Protein AF-A0A2U2S2J5-F1 (afdb_monomer)

Nearest PDB structures (foldseek):
  7oyc-assembly1_X2  TM=4.822E-01  e=5.937E-01  Xenopus laevis
  9pai-assembly1_A  TM=4.864E-01  e=9.593E-01  Homo sapiens
  1r8y-assembly1_C  TM=3.478E-01  e=5.266E-01  Mus musculus
  8pba-assembly1_B  TM=3.845E-01  e=1.747E+00  Caenorhabditis elegans
  4bum-assembly1_X-2  TM=3.632E-01  e=7.826E+00  Danio rerio

Sequence (94 aa):
MFNSILVTDFRWNRLQEPARPSNKSADLMRLLSALDTGWKILSPVRALDCNDTHGGQVLEIDLYQPATGELRQLLMSRQASIEEFLSEEGLCVM

Secondary structure (DSSP, 8-state):
-------------TT-------HHHHHHHHHHHHHHTT-EEPSSBEEEEP-STT--EEEEEEEEETTTTEEEEEEEE--HHHHHHHHHTTPPB-

Mean predicted aligned error: 12.58 Å

Radius of gyration: 19.24 Å; Cα contacts (8 Å, |Δi|>4): 109; chains: 1; bounding box: 33×62×32 Å

Solvent-accessible surface area (backbone atoms only — not comparable to full-atom values): 5856 Å² total; per-residue (Å²): 138,86,85,79,83,82,81,73,85,79,75,84,58,87,83,68,61,71,74,75,71,65,60,68,68,54,44,52,51,52,52,53,54,42,43,75,73,56,36,38,80,46,75,68,27,38,62,42,84,36,96,50,104,78,69,45,46,29,34,41,40,42,31,38,28,79,91,79,70,46,75,48,79,43,81,34,75,64,43,71,74,50,51,51,51,35,51,75,73,70,45,51,76,83

Structure (mmCIF, N/CA/C/O backbone):
data_AF-A0A2U2S2J5-F1
#
_entry.id   AF-A0A2U2S2J5-F1
#
loop_
_atom_site.group_PDB
_atom_site.id
_atom_site.type_symbol
_atom_site.label_atom_id
_atom_site.label_alt_id
_atom_site.label_comp_id
_atom_site.label_asym_id
_atom_site.label_entity_id
_atom_site.label_seq_id
_atom_site.pdbx_PDB_ins_code
_atom_site.Cartn_x
_atom_site.Cartn_y
_atom_site.Cartn_z
_atom_site.occupancy
_atom_site.B_iso_or_equiv
_atom_site.auth_seq_id
_atom_site.auth_comp_id
_atom_site.auth_asym_id
_atom_site.auth_atom_id
_atom_site.pdbx_PDB_model_num
ATOM 1 N N . MET A 1 1 ? 14.702 -48.758 11.340 1.00 38.19 1 MET A N 1
ATOM 2 C CA . MET A 1 1 ? 15.275 -47.427 11.629 1.00 38.19 1 MET A CA 1
ATOM 3 C C . MET A 1 1 ? 15.960 -46.958 10.357 1.00 38.19 1 MET A C 1
ATOM 5 O O . MET A 1 1 ? 16.978 -47.528 9.994 1.00 38.19 1 MET A O 1
ATOM 9 N N . PHE A 1 2 ? 15.335 -46.042 9.617 1.00 38.50 2 PHE A N 1
ATOM 10 C CA . PHE A 1 2 ? 15.851 -45.527 8.346 1.00 38.50 2 PHE A CA 1
ATOM 11 C C . PHE A 1 2 ? 16.520 -44.176 8.603 1.00 38.50 2 PHE A C 1
ATOM 13 O O . PHE A 1 2 ? 15.835 -43.208 8.912 1.00 38.50 2 PHE A O 1
ATOM 20 N N . ASN A 1 3 ? 17.848 -44.125 8.493 1.00 44.19 3 ASN A N 1
ATOM 21 C CA . ASN A 1 3 ? 18.597 -42.877 8.383 1.00 44.19 3 ASN A CA 1
ATOM 22 C C . ASN A 1 3 ? 18.911 -42.663 6.903 1.00 44.19 3 ASN A C 1
ATOM 24 O O . ASN A 1 3 ? 19.837 -43.267 6.366 1.00 44.19 3 ASN A O 1
ATOM 28 N N . SER A 1 4 ? 18.123 -41.819 6.246 1.00 44.81 4 SER A N 1
ATOM 29 C CA . SER A 1 4 ? 18.386 -41.362 4.884 1.00 44.81 4 SER A CA 1
ATOM 30 C C . SER A 1 4 ? 18.714 -39.876 4.946 1.00 44.81 4 SER A C 1
ATOM 32 O O . SER A 1 4 ? 17.828 -39.029 4.895 1.00 44.81 4 SER A O 1
ATOM 34 N N . ILE A 1 5 ? 20.001 -39.562 5.104 1.00 52.34 5 ILE A N 1
ATOM 35 C CA . ILE A 1 5 ? 20.519 -38.210 4.895 1.00 52.34 5 ILE A CA 1
ATOM 36 C C . ILE A 1 5 ? 20.584 -38.022 3.378 1.00 52.34 5 ILE A C 1
ATOM 38 O O . ILE A 1 5 ? 21.467 -38.561 2.713 1.00 52.34 5 ILE A O 1
ATOM 42 N N . LEU A 1 6 ? 19.603 -37.311 2.824 1.00 48.91 6 LEU A N 1
ATOM 43 C CA . LEU A 1 6 ? 19.623 -36.854 1.437 1.00 48.91 6 LEU A CA 1
ATOM 44 C C . LEU A 1 6 ? 20.704 -35.776 1.299 1.00 48.91 6 LEU A C 1
ATOM 46 O O . LEU A 1 6 ? 20.455 -34.593 1.512 1.00 48.91 6 LEU A O 1
ATOM 50 N N . VAL A 1 7 ? 21.920 -36.196 0.953 1.00 49.97 7 VAL A N 1
ATOM 51 C CA . VAL A 1 7 ? 22.945 -35.303 0.408 1.00 49.97 7 VAL A CA 1
ATOM 52 C C . VAL A 1 7 ? 22.584 -35.066 -1.053 1.00 49.97 7 VAL A C 1
ATOM 54 O O . VAL A 1 7 ? 22.880 -35.880 -1.923 1.00 49.97 7 VAL A O 1
ATOM 57 N N . THR A 1 8 ? 21.878 -33.975 -1.328 1.00 45.50 8 THR A N 1
ATOM 58 C CA . THR A 1 8 ? 21.679 -33.498 -2.697 1.00 45.50 8 THR A CA 1
ATOM 59 C C . THR A 1 8 ? 22.778 -32.498 -3.030 1.00 45.50 8 THR A C 1
ATOM 61 O O . THR A 1 8 ? 22.712 -31.343 -2.610 1.00 45.50 8 THR A O 1
ATOM 64 N N . ASP A 1 9 ? 23.778 -32.946 -3.793 1.00 44.03 9 ASP A N 1
ATOM 65 C CA . ASP A 1 9 ? 24.728 -32.095 -4.515 1.00 44.03 9 ASP A CA 1
ATOM 66 C C . ASP A 1 9 ? 23.967 -31.214 -5.523 1.00 44.03 9 ASP A C 1
ATOM 68 O O . ASP A 1 9 ? 23.781 -31.562 -6.693 1.00 44.03 9 ASP A O 1
ATOM 72 N N . PHE A 1 10 ? 23.487 -30.058 -5.065 1.00 47.84 10 PHE A N 1
ATOM 73 C CA . PHE A 1 10 ? 22.872 -29.048 -5.921 1.00 47.84 10 PHE A CA 1
ATOM 74 C C . PHE A 1 10 ? 23.964 -28.328 -6.722 1.00 47.84 10 PHE A C 1
ATOM 76 O O . PHE A 1 10 ? 24.503 -27.295 -6.326 1.00 47.84 10 PHE A O 1
ATOM 83 N N . ARG A 1 11 ? 24.306 -28.882 -7.887 1.00 50.44 11 ARG A N 1
ATOM 84 C CA . ARG A 1 11 ? 25.096 -28.176 -8.899 1.00 50.44 11 ARG A CA 1
ATOM 85 C C . ARG A 1 11 ? 24.241 -27.075 -9.521 1.00 50.44 11 ARG A C 1
ATOM 87 O O . ARG A 1 11 ? 23.346 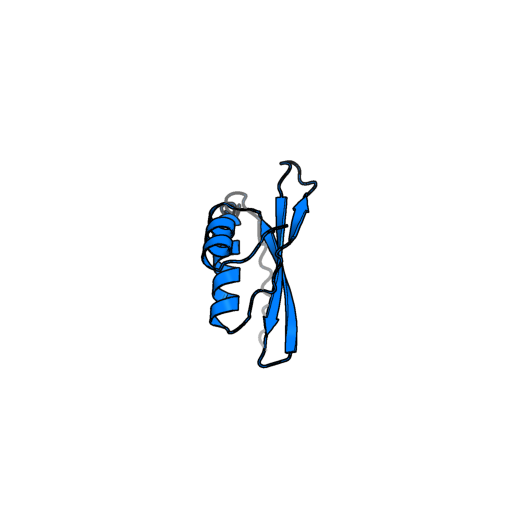-27.350 -10.317 1.00 50.44 11 ARG A O 1
ATOM 94 N N . TRP A 1 12 ? 24.538 -25.831 -9.153 1.00 42.22 12 TRP A N 1
ATOM 95 C CA . TRP A 1 12 ? 23.928 -24.616 -9.695 1.00 42.22 12 TRP A CA 1
ATOM 96 C C . TRP A 1 12 ? 24.262 -24.466 -11.189 1.00 42.22 12 TRP A C 1
ATOM 98 O O . TRP A 1 12 ? 25.237 -23.821 -11.578 1.00 42.22 12 TRP A O 1
ATOM 108 N N . ASN A 1 13 ? 23.481 -25.118 -12.052 1.00 46.94 13 ASN A N 1
ATOM 109 C CA . ASN A 1 13 ? 23.553 -24.900 -13.491 1.00 46.94 13 ASN A CA 1
ATOM 110 C C . ASN A 1 13 ? 23.005 -23.499 -13.784 1.00 46.94 13 ASN A C 1
ATOM 112 O O . ASN A 1 13 ? 21.841 -23.213 -13.510 1.00 46.94 13 ASN A O 1
ATOM 116 N N . ARG A 1 14 ? 23.838 -22.645 -14.391 1.00 50.53 14 ARG A N 1
ATOM 117 C CA . ARG A 1 14 ? 23.561 -21.252 -14.812 1.00 50.53 14 ARG A CA 1
ATOM 118 C C . ARG A 1 14 ? 22.399 -21.080 -15.819 1.00 50.53 14 ARG A C 1
ATOM 120 O O . ARG A 1 14 ? 22.275 -20.037 -16.440 1.00 50.53 14 ARG A O 1
ATOM 127 N N . LEU A 1 15 ? 21.556 -22.097 -15.989 1.00 49.84 15 LEU A N 1
ATOM 128 C CA . LEU A 1 15 ? 20.280 -22.054 -16.711 1.00 49.84 15 LEU A CA 1
ATOM 129 C C . LEU A 1 15 ? 19.083 -21.810 -15.771 1.00 49.84 15 LEU A C 1
ATOM 131 O O . LEU A 1 15 ? 17.967 -21.637 -16.245 1.00 49.84 15 LEU A O 1
ATOM 135 N N . GLN A 1 16 ? 19.314 -21.770 -14.454 1.00 50.19 16 GLN A N 1
ATOM 136 C CA . GLN A 1 16 ? 18.381 -21.261 -13.445 1.00 50.19 16 GLN A CA 1
ATOM 137 C C . GLN A 1 16 ? 18.818 -19.877 -12.950 1.00 50.19 16 GLN A C 1
ATOM 139 O O . GLN A 1 16 ? 18.852 -19.618 -11.749 1.00 50.19 16 GLN A O 1
ATOM 144 N N . GLU A 1 17 ? 19.181 -18.963 -13.850 1.00 41.75 17 GLU A N 1
ATOM 145 C CA . GLU A 1 17 ? 18.997 -17.563 -13.474 1.00 41.75 17 GLU A CA 1
ATOM 146 C C . GLU A 1 17 ? 17.483 -17.388 -13.305 1.00 41.75 17 GLU A C 1
ATOM 148 O O . GLU A 1 17 ? 16.759 -17.619 -14.280 1.00 41.75 17 GLU A O 1
ATOM 153 N N . PRO A 1 18 ? 16.960 -17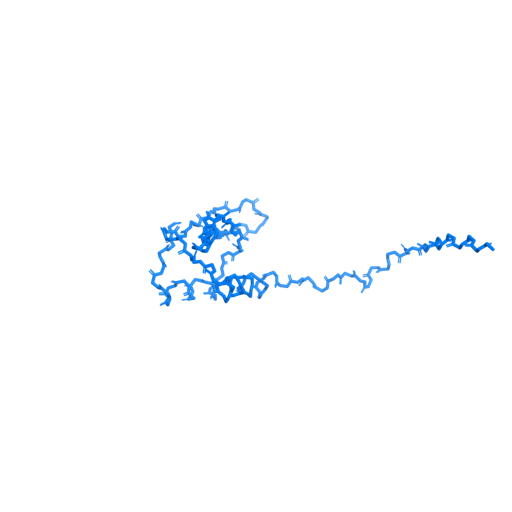.085 -12.096 1.00 48.59 18 PRO A N 1
ATOM 154 C CA . PRO A 1 18 ? 15.553 -16.744 -11.972 1.00 48.59 18 PRO A CA 1
ATOM 155 C C . PRO A 1 18 ? 15.331 -15.620 -12.972 1.00 48.59 18 PRO A C 1
ATOM 157 O O . PRO A 1 18 ? 16.032 -14.608 -12.892 1.00 48.59 18 PRO A O 1
ATOM 160 N N . ALA A 1 19 ? 14.458 -15.851 -13.962 1.00 50.22 19 ALA A N 1
ATOM 161 C CA . ALA A 1 19 ? 14.090 -14.857 -14.961 1.00 50.22 19 ALA A CA 1
ATOM 162 C C . ALA A 1 19 ? 13.887 -13.562 -14.194 1.00 50.22 19 ALA A C 1
ATOM 164 O O . ALA A 1 19 ? 12.987 -13.545 -13.354 1.00 50.22 19 ALA A O 1
ATOM 165 N N . ARG A 1 20 ? 14.818 -12.597 -14.353 1.00 50.78 20 ARG A N 1
ATOM 166 C CA . ARG A 1 20 ? 14.969 -11.456 -13.436 1.00 50.78 20 ARG A CA 1
ATOM 167 C C . ARG A 1 20 ? 13.565 -10.962 -13.143 1.00 50.78 20 ARG A C 1
ATOM 169 O O . ARG A 1 20 ? 12.945 -10.465 -14.090 1.00 50.78 20 ARG A O 1
ATOM 176 N N . PRO A 1 21 ? 13.016 -11.191 -11.933 1.00 46.12 21 PRO A N 1
ATOM 177 C CA . PRO A 1 21 ? 11.635 -10.846 -11.702 1.00 46.12 21 PRO A CA 1
ATOM 178 C C . PRO A 1 21 ? 11.600 -9.360 -11.981 1.00 46.12 21 PRO A C 1
ATOM 180 O O . PRO A 1 21 ? 12.423 -8.604 -11.454 1.00 46.12 21 PRO A O 1
ATOM 183 N N . SER A 1 22 ? 10.743 -8.932 -12.904 1.00 48.72 22 SER A N 1
ATOM 184 C CA . SER A 1 22 ? 10.480 -7.515 -12.998 1.00 48.72 22 SER A CA 1
ATOM 185 C C . SER A 1 22 ? 9.842 -7.189 -11.651 1.00 48.72 22 SER A C 1
ATOM 187 O O . SER A 1 22 ? 8.646 -7.405 -11.470 1.00 48.72 22 SER A O 1
ATOM 189 N N . ASN A 1 23 ? 10.647 -6.745 -10.676 1.00 54.06 23 ASN A N 1
ATOM 190 C CA . ASN A 1 23 ? 10.184 -6.357 -9.337 1.00 54.06 23 ASN A CA 1
ATOM 191 C C . ASN A 1 23 ? 9.032 -5.347 -9.440 1.00 54.06 23 ASN A C 1
ATOM 193 O O . ASN A 1 23 ? 8.207 -5.235 -8.545 1.00 54.06 23 ASN A O 1
ATOM 197 N N . LYS A 1 24 ? 8.935 -4.724 -10.617 1.00 57.34 24 LYS A N 1
ATOM 198 C CA . LYS A 1 24 ? 7.868 -3.884 -11.113 1.00 57.34 24 LYS A CA 1
ATOM 199 C C . LYS A 1 24 ? 6.450 -4.371 -10.792 1.00 57.34 24 LYS A C 1
ATOM 201 O O . LYS A 1 24 ? 5.7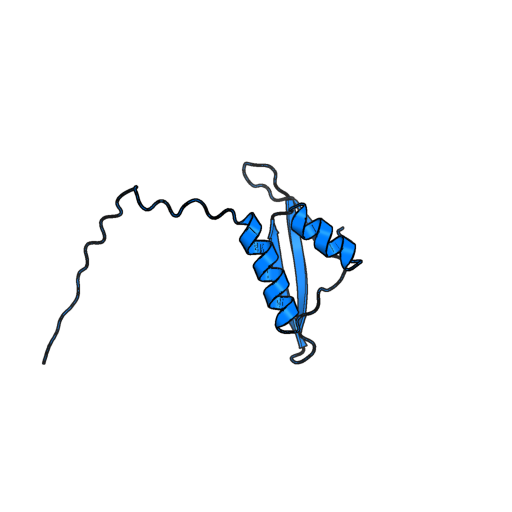76 -3.800 -9.942 1.00 57.34 24 LYS A O 1
ATOM 206 N N . SER A 1 25 ? 6.014 -5.473 -11.401 1.00 62.00 25 SER A N 1
ATOM 207 C CA . SER A 1 25 ? 4.657 -5.999 -11.186 1.00 62.00 25 SER A CA 1
ATOM 208 C C . SER A 1 25 ? 4.443 -6.551 -9.774 1.00 62.00 25 SER A C 1
ATOM 210 O O . SER A 1 25 ? 3.322 -6.554 -9.272 1.00 62.00 25 SER A O 1
ATOM 212 N N . ALA A 1 26 ? 5.510 -7.018 -9.121 1.00 76.94 26 ALA A N 1
ATOM 213 C CA . ALA A 1 26 ? 5.431 -7.568 -7.773 1.00 76.94 26 ALA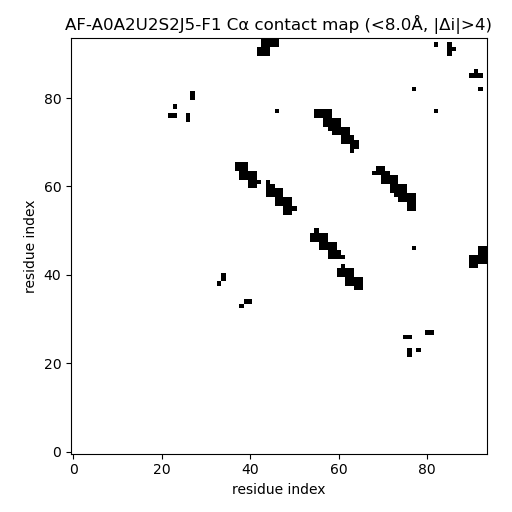 A CA 1
ATOM 214 C C . ALA A 1 26 ? 5.140 -6.488 -6.720 1.00 76.94 26 ALA A C 1
ATOM 216 O O . ALA A 1 26 ? 4.429 -6.767 -5.758 1.00 76.94 26 ALA A O 1
ATOM 217 N N . ASP A 1 27 ? 5.652 -5.271 -6.900 1.00 81.69 27 ASP A N 1
ATOM 218 C CA . ASP A 1 27 ? 5.484 -4.189 -5.929 1.00 81.69 27 ASP A CA 1
ATOM 219 C C . ASP A 1 27 ? 4.032 -3.681 -5.877 1.00 81.69 27 ASP A C 1
ATOM 221 O O . ASP A 1 27 ? 3.459 -3.605 -4.790 1.00 81.69 27 ASP A O 1
ATOM 225 N N . LEU A 1 28 ? 3.392 -3.446 -7.032 1.00 82.81 28 LEU A N 1
ATOM 226 C CA . LEU A 1 28 ? 1.971 -3.067 -7.078 1.00 82.81 28 LEU A CA 1
ATOM 227 C C . LEU A 1 28 ? 1.074 -4.161 -6.480 1.00 82.81 28 LEU A C 1
ATOM 229 O O . LEU A 1 28 ? 0.202 -3.874 -5.665 1.00 82.81 28 LEU A O 1
ATOM 233 N N . MET A 1 29 ? 1.319 -5.428 -6.827 1.00 87.00 29 MET A N 1
ATOM 234 C CA . MET A 1 29 ? 0.543 -6.549 -6.285 1.00 87.00 29 MET A CA 1
ATOM 235 C C . MET A 1 29 ? 0.681 -6.677 -4.764 1.00 87.00 29 MET A C 1
ATOM 237 O O . MET A 1 29 ? -0.296 -6.995 -4.086 1.00 87.00 29 MET A O 1
ATOM 241 N N . ARG A 1 30 ? 1.869 -6.406 -4.205 1.00 86.31 30 ARG A N 1
ATOM 242 C CA . ARG A 1 30 ? 2.065 -6.372 -2.747 1.00 86.31 30 ARG A CA 1
ATOM 243 C C . ARG A 1 30 ? 1.267 -5.247 -2.094 1.00 86.31 30 ARG A C 1
ATOM 245 O O . ARG A 1 30 ? 0.689 -5.487 -1.037 1.00 86.31 30 ARG A O 1
ATOM 252 N N . LEU A 1 31 ? 1.218 -4.061 -2.711 1.00 87.38 31 LEU A N 1
ATOM 253 C CA . LEU A 1 31 ? 0.402 -2.952 -2.214 1.00 87.38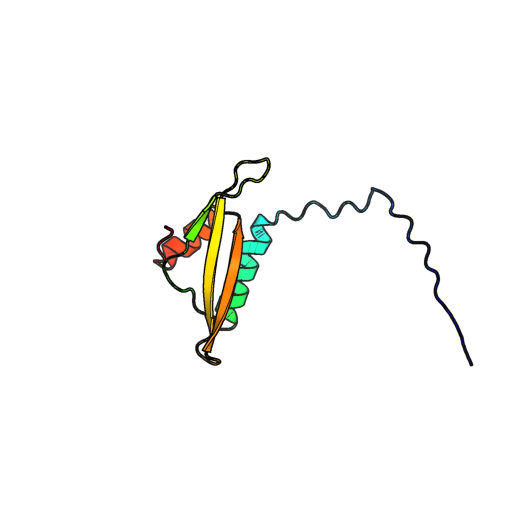 31 LEU A CA 1
ATOM 254 C C . LEU A 1 31 ? -1.075 -3.346 -2.194 1.00 87.38 31 LEU A C 1
ATOM 256 O O . LEU A 1 31 ? -1.689 -3.337 -1.133 1.00 87.38 31 LEU A O 1
ATOM 260 N N . LEU A 1 32 ? -1.611 -3.784 -3.335 1.00 89.25 32 LEU A N 1
ATOM 261 C CA . LEU A 1 32 ? -3.015 -4.180 -3.470 1.00 89.25 32 LEU A CA 1
ATOM 262 C C . LEU A 1 32 ? -3.403 -5.291 -2.485 1.00 89.25 32 LEU A C 1
ATOM 264 O O . LEU A 1 32 ? -4.450 -5.211 -1.853 1.00 89.25 32 LEU A O 1
ATOM 268 N N . SER A 1 33 ? -2.537 -6.289 -2.286 1.00 89.25 33 SER A N 1
ATOM 269 C CA . SER A 1 33 ? -2.772 -7.356 -1.307 1.00 89.25 33 SER A CA 1
ATOM 270 C C . SER A 1 33 ? -2.823 -6.842 0.138 1.00 89.25 33 SER A C 1
ATOM 272 O O . SER A 1 33 ? -3.606 -7.350 0.944 1.00 89.25 33 SER A O 1
ATOM 274 N N . ALA A 1 34 ? -2.017 -5.837 0.492 1.00 88.56 34 ALA A N 1
ATOM 275 C CA . ALA A 1 34 ? -2.106 -5.214 1.809 1.00 88.56 34 ALA A CA 1
ATOM 276 C C . ALA A 1 34 ? -3.434 -4.455 1.975 1.00 88.56 34 ALA A C 1
ATOM 278 O O . ALA A 1 34 ? -4.083 -4.566 3.012 1.00 88.56 34 ALA A O 1
ATOM 279 N N . LEU A 1 35 ? -3.891 -3.744 0.943 1.00 89.62 35 LEU A N 1
ATOM 280 C CA . LEU A 1 35 ? -5.166 -3.020 1.001 1.00 89.62 35 LEU A CA 1
ATOM 281 C C . LEU A 1 35 ? -6.366 -3.965 1.103 1.00 89.62 35 LEU A C 1
ATOM 283 O O . LEU A 1 35 ? -7.254 -3.735 1.920 1.00 89.62 35 LEU A O 1
ATOM 287 N N . ASP A 1 36 ? -6.352 -5.066 0.350 1.00 91.19 36 ASP A N 1
ATOM 288 C CA . ASP A 1 36 ? -7.399 -6.095 0.390 1.00 91.19 36 ASP A CA 1
ATOM 289 C C . ASP A 1 36 ? -7.514 -6.757 1.776 1.00 91.19 36 ASP A C 1
ATOM 291 O O . ASP A 1 36 ? -8.601 -7.073 2.254 1.00 91.19 36 ASP A O 1
ATOM 295 N N . THR A 1 37 ? -6.393 -6.878 2.495 1.00 88.94 37 THR A N 1
ATOM 296 C CA . THR A 1 37 ? -6.367 -7.385 3.880 1.00 88.94 37 THR A CA 1
ATOM 297 C C . THR A 1 37 ? -6.756 -6.338 4.933 1.00 88.94 37 THR A C 1
ATOM 299 O O . THR A 1 37 ? -6.755 -6.633 6.129 1.00 88.94 37 THR A O 1
ATOM 302 N N . GLY A 1 38 ? -7.137 -5.129 4.510 1.00 88.19 38 GLY A N 1
ATOM 303 C CA . GLY A 1 38 ? -7.658 -4.072 5.376 1.00 88.19 38 GLY A CA 1
ATOM 304 C C . GLY A 1 38 ? -6.610 -3.086 5.896 1.00 88.19 38 GLY A C 1
ATOM 305 O O . GLY A 1 38 ? -6.920 -2.296 6.794 1.00 88.19 38 GLY A O 1
ATOM 306 N N . TRP A 1 39 ? -5.388 -3.104 5.356 1.00 93.81 39 TRP A N 1
ATOM 307 C CA . TRP A 1 39 ? -4.416 -2.041 5.612 1.00 93.81 39 TRP A CA 1
ATOM 308 C C . TRP A 1 39 ? -4.834 -0.758 4.896 1.00 93.81 39 TRP A C 1
ATOM 310 O O . TRP A 1 39 ? -5.432 -0.782 3.823 1.00 93.81 39 TRP A O 1
ATOM 320 N N . LYS A 1 40 ? -4.492 0.383 5.487 1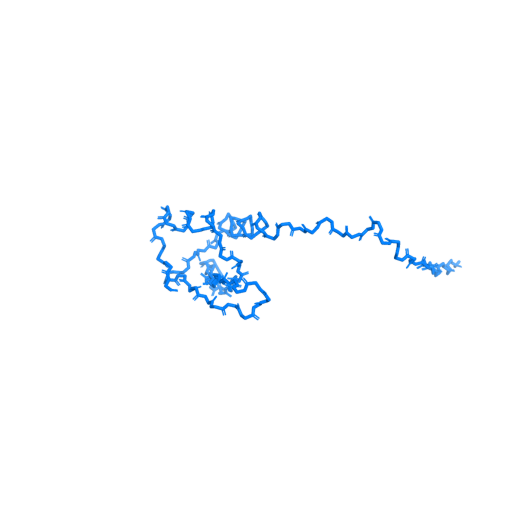.00 92.19 40 LYS A N 1
ATOM 321 C CA . LYS A 1 40 ? -4.714 1.709 4.912 1.00 92.19 40 LYS A CA 1
ATOM 322 C C . LYS A 1 40 ? -3.385 2.385 4.645 1.00 92.19 40 LYS A C 1
ATOM 324 O O . LYS A 1 40 ? -2.490 2.307 5.482 1.00 92.19 40 LYS A O 1
ATOM 329 N N . ILE A 1 41 ? -3.284 3.075 3.516 1.00 91.88 41 ILE A N 1
ATOM 330 C CA . ILE A 1 41 ? -2.118 3.900 3.206 1.00 91.88 41 ILE A CA 1
ATOM 331 C C . ILE A 1 41 ? -2.189 5.176 4.036 1.00 91.88 41 ILE A C 1
ATOM 333 O O . ILE A 1 41 ? -3.218 5.853 4.070 1.00 91.88 41 ILE A O 1
ATOM 337 N N . LEU A 1 42 ? -1.093 5.498 4.710 1.00 89.62 42 LEU A N 1
ATOM 338 C CA . LEU A 1 42 ? -0.901 6.785 5.349 1.00 89.62 42 LEU A CA 1
ATOM 339 C C . LEU A 1 42 ? -0.326 7.763 4.326 1.00 89.62 42 LEU A C 1
ATOM 341 O O . LEU A 1 42 ? 0.637 7.469 3.625 1.00 89.62 42 LEU A O 1
ATOM 345 N N . SER A 1 43 ? -0.952 8.932 4.250 1.00 83.00 43 SER A N 1
ATOM 346 C CA . SER A 1 43 ? -0.494 10.051 3.431 1.00 83.00 43 SER A CA 1
ATOM 347 C C . SER A 1 43 ? 0.329 11.015 4.297 1.00 83.00 43 SER A C 1
ATOM 349 O O . SER A 1 43 ? -0.062 11.249 5.448 1.00 83.00 43 SER A O 1
ATOM 351 N N . PRO A 1 44 ? 1.418 11.613 3.781 1.00 85.06 44 PRO A N 1
ATOM 352 C CA . PRO A 1 44 ? 1.945 11.488 2.415 1.00 85.06 44 PRO A CA 1
ATOM 353 C C . PRO A 1 44 ? 2.844 10.256 2.205 1.00 85.06 44 PRO A C 1
ATOM 355 O O . PRO A 1 44 ? 3.484 9.776 3.140 1.00 85.06 44 PRO A O 1
ATOM 358 N N . VAL A 1 45 ? 2.938 9.789 0.955 1.00 88.25 45 VAL A N 1
ATOM 359 C CA . VAL A 1 45 ? 3.938 8.797 0.517 1.00 88.25 45 VAL A CA 1
ATOM 360 C C . VAL A 1 45 ? 5.255 9.515 0.238 1.00 88.25 45 VAL A C 1
ATOM 362 O O . VAL A 1 45 ? 5.254 10.561 -0.406 1.00 88.25 45 VAL A O 1
ATOM 365 N N . ARG A 1 46 ? 6.381 8.962 0.693 1.00 88.38 46 ARG A N 1
ATOM 366 C CA . ARG A 1 46 ? 7.700 9.596 0.541 1.00 88.38 46 ARG A CA 1
ATOM 367 C C . ARG A 1 46 ? 8.454 9.015 -0.650 1.00 88.38 46 ARG A C 1
ATOM 369 O O . ARG A 1 46 ? 8.599 7.801 -0.750 1.00 88.38 46 ARG A O 1
ATOM 376 N N . ALA A 1 47 ? 8.961 9.858 -1.542 1.00 87.56 47 ALA A N 1
ATOM 377 C CA . ALA A 1 47 ? 9.901 9.463 -2.580 1.00 87.56 47 ALA A CA 1
ATOM 378 C C . ALA A 1 47 ? 11.335 9.644 -2.065 1.00 87.56 47 ALA A C 1
ATOM 380 O O . ALA A 1 47 ? 11.790 10.752 -1.796 1.00 87.56 47 ALA A O 1
ATOM 381 N N . LEU A 1 48 ? 12.058 8.538 -1.919 1.00 84.81 48 LEU A N 1
ATOM 382 C CA . LEU A 1 48 ? 13.453 8.526 -1.501 1.00 84.81 48 LEU A CA 1
ATOM 383 C C . LEU A 1 48 ? 14.356 8.269 -2.707 1.00 84.81 48 LEU A C 1
ATOM 385 O O . LEU A 1 48 ? 14.117 7.355 -3.502 1.00 84.81 48 LEU A O 1
ATOM 389 N N . ASP A 1 49 ? 15.431 9.043 -2.812 1.00 81.06 49 ASP A N 1
ATOM 390 C CA . ASP A 1 49 ? 16.477 8.783 -3.794 1.00 81.06 49 ASP A CA 1
ATOM 391 C C . ASP A 1 49 ? 17.259 7.528 -3.386 1.00 81.06 49 ASP A C 1
ATOM 393 O O . ASP A 1 49 ? 17.780 7.420 -2.272 1.00 81.06 49 ASP A O 1
ATOM 397 N N . CYS A 1 50 ? 17.342 6.555 -4.291 1.00 71.88 50 CYS A N 1
ATOM 398 C CA . CYS A 1 50 ? 18.147 5.363 -4.096 1.00 71.88 50 CYS A CA 1
ATOM 399 C C . CYS A 1 50 ? 19.458 5.522 -4.867 1.00 71.88 50 CYS A C 1
ATOM 401 O O . CYS A 1 50 ? 19.470 5.646 -6.090 1.00 71.88 50 CYS A O 1
ATOM 403 N N . ASN A 1 51 ? 20.585 5.456 -4.155 1.00 61.41 51 ASN A N 1
ATOM 404 C CA . ASN A 1 51 ? 21.919 5.399 -4.760 1.00 61.41 51 ASN A CA 1
ATOM 405 C C . ASN A 1 51 ? 22.212 4.001 -5.338 1.00 61.41 51 ASN A C 1
ATOM 407 O O . ASN A 1 51 ? 23.258 3.410 -5.061 1.00 61.41 51 ASN A O 1
ATOM 411 N N . ASP A 1 52 ? 21.280 3.435 -6.103 1.00 59.34 52 ASP A N 1
ATOM 412 C CA . ASP A 1 52 ? 21.564 2.255 -6.905 1.00 59.34 52 ASP A CA 1
ATOM 413 C C . ASP A 1 52 ? 22.302 2.649 -8.194 1.00 59.34 52 ASP A C 1
ATOM 415 O O . ASP A 1 52 ? 22.375 3.815 -8.587 1.00 59.34 52 ASP A O 1
ATOM 419 N N . THR A 1 53 ? 22.886 1.662 -8.871 1.00 51.69 53 THR A N 1
ATOM 420 C CA . THR A 1 53 ? 23.696 1.862 -10.086 1.00 51.69 53 THR A CA 1
ATOM 421 C C . THR A 1 53 ? 22.905 2.445 -11.269 1.00 51.69 53 THR A C 1
ATOM 423 O O . THR A 1 53 ? 23.495 2.705 -12.315 1.00 51.69 53 THR A O 1
ATOM 426 N N . HIS A 1 54 ? 21.592 2.646 -11.117 1.00 55.75 54 HIS A N 1
ATOM 427 C CA . HIS A 1 54 ? 20.669 3.131 -12.137 1.00 55.75 54 HIS A CA 1
ATOM 428 C C . HIS A 1 54 ? 20.005 4.466 -11.756 1.00 55.75 54 HIS A C 1
ATOM 430 O O . HIS A 1 54 ? 19.196 4.962 -12.539 1.00 55.75 54 HIS A O 1
ATOM 436 N N . GLY A 1 55 ? 20.347 5.062 -10.605 1.00 57.47 55 GLY A N 1
ATOM 437 C CA . GLY A 1 55 ? 19.780 6.338 -10.158 1.00 57.47 55 GLY A CA 1
ATOM 438 C C . GLY A 1 55 ? 18.268 6.273 -9.934 1.00 57.47 55 GLY A C 1
ATOM 439 O O . GLY A 1 55 ? 17.552 7.206 -10.298 1.00 57.47 55 GLY A O 1
ATOM 440 N N . GLY A 1 56 ? 17.767 5.148 -9.417 1.00 71.00 56 GLY A N 1
ATOM 441 C CA . GLY A 1 56 ? 16.339 4.950 -9.181 1.00 71.00 56 GLY A CA 1
ATOM 442 C C . GLY A 1 56 ? 15.802 5.715 -7.967 1.00 71.00 56 GLY 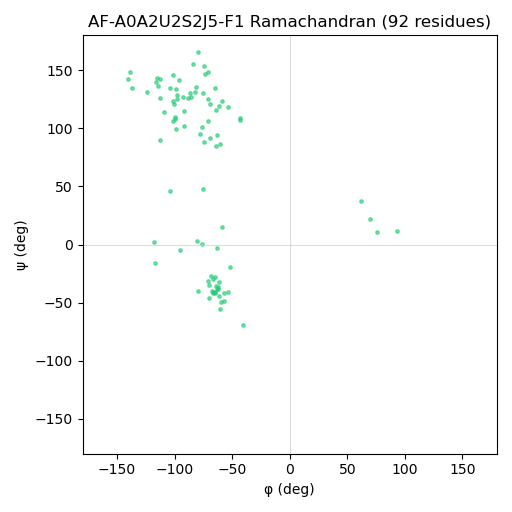A C 1
ATOM 443 O O . GLY A 1 56 ? 16.509 5.963 -6.996 1.00 71.00 56 GLY A O 1
ATOM 444 N N . GLN A 1 57 ? 14.508 6.031 -7.990 1.00 77.44 57 GLN A N 1
ATOM 445 C CA . GLN A 1 57 ? 13.768 6.469 -6.803 1.00 77.44 57 GLN A CA 1
ATOM 446 C C . GLN A 1 57 ? 12.939 5.312 -6.248 1.00 77.44 57 GLN A C 1
ATOM 448 O O . GLN A 1 57 ? 12.435 4.471 -7.000 1.00 77.44 57 GLN A O 1
ATOM 453 N N . VAL A 1 58 ? 12.788 5.266 -4.928 1.00 86.56 58 VAL A N 1
ATOM 454 C CA . VAL A 1 58 ? 11.897 4.332 -4.234 1.00 86.56 58 VAL A CA 1
ATOM 455 C C . VAL A 1 58 ? 10.794 5.102 -3.527 1.00 86.56 58 VAL A C 1
ATOM 457 O O . VAL A 1 58 ? 11.009 6.196 -3.020 1.00 86.56 58 VAL A O 1
ATOM 460 N N . LEU A 1 59 ? 9.600 4.530 -3.516 1.00 87.06 59 LEU A N 1
ATOM 461 C CA . LEU A 1 59 ? 8.470 5.010 -2.746 1.00 87.06 59 LEU A CA 1
ATOM 462 C C . LEU A 1 59 ? 8.460 4.287 -1.403 1.00 87.06 59 LEU A C 1
ATOM 464 O O . LEU A 1 59 ? 8.485 3.056 -1.339 1.00 87.06 59 LEU A O 1
ATOM 468 N N . GLU A 1 60 ? 8.423 5.075 -0.345 1.00 90.12 60 GLU A N 1
ATOM 469 C CA . GLU A 1 60 ? 8.249 4.659 1.031 1.00 90.12 60 GLU A CA 1
ATOM 470 C C . GLU A 1 60 ? 6.791 4.917 1.423 1.00 90.12 60 GLU A C 1
ATOM 472 O O . GLU A 1 60 ? 6.348 6.059 1.574 1.00 90.12 60 GLU A O 1
ATOM 477 N N . ILE A 1 61 ? 6.034 3.824 1.519 1.00 90.94 61 ILE A N 1
ATOM 478 C CA . ILE A 1 61 ? 4.603 3.821 1.807 1.00 90.94 61 ILE A CA 1
ATOM 479 C C . ILE A 1 61 ? 4.400 3.282 3.216 1.00 90.94 61 ILE A C 1
ATOM 481 O O . ILE A 1 61 ? 4.638 2.102 3.484 1.00 90.94 61 ILE A O 1
ATOM 485 N N . ASP A 1 62 ? 3.920 4.140 4.105 1.00 92.69 62 ASP A N 1
ATOM 486 C CA . ASP A 1 62 ? 3.539 3.740 5.451 1.00 92.69 62 ASP A CA 1
ATOM 487 C C . ASP A 1 62 ? 2.093 3.221 5.432 1.00 92.69 62 ASP A C 1
ATOM 489 O O . ASP A 1 62 ? 1.174 3.868 4.931 1.00 92.69 62 ASP A O 1
ATOM 493 N N . LEU A 1 63 ? 1.889 2.018 5.957 1.00 92.94 63 LEU A N 1
ATOM 494 C CA . LEU A 1 63 ? 0.604 1.344 6.061 1.00 92.94 63 LEU A CA 1
ATOM 495 C C . LEU A 1 63 ? 0.186 1.226 7.523 1.00 92.94 63 LEU A C 1
ATOM 497 O O . LEU A 1 63 ? 1.000 0.919 8.394 1.00 92.94 63 LEU A O 1
ATOM 501 N N . TYR A 1 64 ? -1.108 1.387 7.774 1.00 94.06 64 TYR A N 1
ATOM 502 C CA . TYR A 1 64 ? -1.726 1.243 9.086 1.00 94.06 64 TYR A CA 1
ATOM 503 C C . TYR A 1 64 ? -2.849 0.209 9.052 1.00 94.06 64 TYR A C 1
ATOM 505 O O . TYR A 1 64 ? -3.724 0.285 8.189 1.00 94.06 64 TYR A O 1
ATOM 513 N N . GLN A 1 65 ? -2.861 -0.729 10.002 1.00 94.81 65 GLN A N 1
ATOM 514 C CA . GLN A 1 65 ? -3.945 -1.697 10.165 1.00 94.81 65 GLN A CA 1
ATOM 515 C C . GLN A 1 65 ? -4.892 -1.254 11.294 1.00 94.81 65 GLN A C 1
ATOM 517 O O . GLN A 1 65 ? -4.552 -1.396 12.470 1.00 94.81 65 GLN A O 1
ATOM 522 N N . PRO A 1 66 ? -6.119 -0.784 10.988 1.00 89.94 66 PRO A N 1
ATOM 523 C CA . PRO A 1 66 ? -7.029 -0.249 12.006 1.00 89.94 66 PRO A CA 1
ATOM 524 C C . PRO A 1 66 ? -7.498 -1.284 13.030 1.00 89.94 66 PRO A C 1
ATOM 526 O O . PRO A 1 66 ? -7.819 -0.932 14.159 1.00 89.94 66 PRO A O 1
ATOM 529 N N . ALA A 1 67 ? -7.549 -2.560 12.638 1.00 90.00 67 ALA A N 1
ATOM 530 C CA . ALA A 1 67 ? -8.017 -3.637 13.504 1.00 90.00 67 ALA A CA 1
ATOM 531 C C . ALA A 1 67 ? -7.033 -3.971 14.639 1.00 90.00 67 ALA A C 1
ATOM 533 O O . ALA A 1 67 ? -7.460 -4.391 15.710 1.00 90.00 67 ALA A O 1
ATOM 534 N N . THR A 1 68 ? -5.728 -3.804 14.404 1.00 91.06 68 THR A N 1
ATOM 535 C CA . THR A 1 68 ? -4.661 -4.198 15.342 1.00 91.06 68 THR A CA 1
ATOM 536 C C . THR A 1 68 ? -3.841 -3.013 15.849 1.00 91.06 68 THR A C 1
ATOM 538 O O . THR A 1 68 ? -3.140 -3.140 16.847 1.00 91.06 68 THR A O 1
ATOM 541 N N . GLY A 1 69 ? -3.930 -1.855 15.191 1.00 90.50 69 GLY A N 1
ATOM 542 C CA . GLY A 1 69 ? -3.084 -0.697 15.467 1.00 90.50 69 GLY A CA 1
ATOM 543 C C . GLY A 1 69 ? -1.659 -0.831 14.922 1.00 90.50 69 GLY A C 1
ATOM 544 O O . GLY A 1 69 ? -0.804 -0.022 15.273 1.00 90.50 69 GLY A O 1
ATOM 545 N N . GLU A 1 70 ? -1.387 -1.841 14.092 1.00 91.94 70 GLU A N 1
ATOM 546 C CA . GLU A 1 70 ? -0.052 -2.083 13.546 1.00 91.94 70 GLU A CA 1
ATOM 547 C C . GLU A 1 70 ? 0.326 -1.066 12.467 1.00 91.94 70 GLU A C 1
ATOM 549 O O . GLU A 1 70 ? -0.508 -0.623 11.674 1.00 91.94 70 GLU A O 1
ATOM 554 N N . LEU A 1 71 ? 1.620 -0.743 12.421 1.00 91.88 71 LEU A N 1
ATOM 555 C CA . LEU A 1 71 ? 2.241 0.059 11.376 1.00 91.88 71 LEU A CA 1
ATOM 556 C C . LEU A 1 71 ? 3.236 -0.799 10.603 1.00 91.88 71 LEU A C 1
ATOM 558 O O . LEU A 1 71 ? 4.022 -1.545 11.191 1.00 91.88 71 LEU A O 1
ATOM 562 N N . ARG A 1 72 ? 3.215 -0.680 9.279 1.00 90.88 72 ARG A N 1
ATOM 563 C CA . ARG A 1 72 ? 4.132 -1.382 8.386 1.00 90.88 72 ARG A CA 1
ATOM 564 C C . ARG A 1 72 ? 4.613 -0.439 7.307 1.00 90.88 72 ARG A C 1
ATOM 566 O O . ARG A 1 72 ? 3.811 0.220 6.669 1.00 90.88 72 ARG A O 1
ATOM 573 N N . GLN A 1 73 ? 5.908 -0.453 7.053 1.00 89.69 73 GLN A N 1
ATOM 574 C CA . GLN A 1 73 ? 6.491 0.296 5.955 1.00 89.69 73 GLN A CA 1
ATOM 575 C C . GLN A 1 73 ? 6.726 -0.623 4.757 1.00 89.69 73 GLN A C 1
ATOM 577 O O . GLN A 1 73 ? 7.253 -1.730 4.906 1.00 89.69 73 GLN A O 1
ATOM 582 N N . LEU A 1 74 ? 6.337 -0.166 3.571 1.00 88.19 74 LEU A N 1
ATOM 583 C CA . LEU A 1 74 ? 6.663 -0.801 2.303 1.00 88.19 74 LEU A CA 1
ATOM 584 C C . LEU A 1 74 ? 7.605 0.098 1.510 1.00 88.19 74 LEU A C 1
ATOM 586 O O . LEU A 1 74 ? 7.297 1.255 1.241 1.00 88.19 74 LEU A O 1
ATOM 590 N N . LEU A 1 75 ? 8.738 -0.471 1.106 1.00 86.69 75 LEU A N 1
ATOM 591 C CA . LEU A 1 75 ? 9.659 0.141 0.157 1.00 86.69 75 LEU A CA 1
ATOM 592 C C . LEU A 1 75 ? 9.442 -0.510 -1.203 1.00 86.69 75 LEU A C 1
ATOM 594 O O . LEU A 1 75 ? 9.531 -1.734 -1.331 1.00 86.69 75 LEU A O 1
ATOM 598 N N . MET A 1 76 ? 9.147 0.301 -2.209 1.00 85.38 76 MET A N 1
ATOM 599 C CA . MET A 1 76 ? 8.884 -0.172 -3.565 1.00 85.38 76 MET A CA 1
ATOM 600 C C . MET A 1 76 ? 9.533 0.731 -4.598 1.00 85.38 76 MET A C 1
ATOM 602 O O . MET A 1 76 ? 9.694 1.926 -4.378 1.00 85.38 76 MET A O 1
ATOM 606 N N . SER A 1 77 ? 9.940 0.174 -5.735 1.00 83.62 77 SER A N 1
ATOM 607 C CA . SER A 1 77 ? 10.532 0.993 -6.796 1.00 83.62 77 SER A CA 1
ATOM 608 C C . SER A 1 77 ? 9.496 1.976 -7.339 1.00 83.62 77 SER A C 1
ATOM 610 O O . SER A 1 77 ? 8.369 1.569 -7.631 1.00 83.62 77 SER A O 1
ATOM 612 N N . ARG A 1 78 ? 9.877 3.248 -7.523 1.00 83.44 78 ARG A N 1
ATOM 613 C CA . ARG A 1 78 ? 9.010 4.268 -8.125 1.00 83.44 78 ARG A CA 1
ATOM 614 C C . ARG A 1 78 ? 8.660 3.847 -9.550 1.00 83.44 78 ARG A C 1
ATOM 616 O O . ARG A 1 78 ? 9.535 3.635 -10.390 1.00 83.44 78 ARG A O 1
ATOM 623 N N . GLN A 1 79 ? 7.371 3.661 -9.800 1.00 80.88 79 GLN A N 1
ATOM 624 C CA . GLN A 1 79 ? 6.843 3.151 -11.060 1.00 80.88 79 GLN A CA 1
ATOM 625 C C . GLN A 1 79 ? 5.567 3.889 -11.419 1.00 80.88 79 GLN A C 1
ATOM 627 O O . GLN A 1 79 ? 4.730 4.102 -10.546 1.00 80.88 79 GLN A O 1
ATOM 632 N N . ALA A 1 80 ? 5.381 4.156 -12.713 1.00 82.31 80 ALA A N 1
ATOM 633 C CA . ALA A 1 80 ? 4.208 4.863 -13.221 1.00 82.31 80 ALA A CA 1
ATOM 634 C C . ALA A 1 80 ? 2.887 4.224 -12.763 1.00 82.31 80 A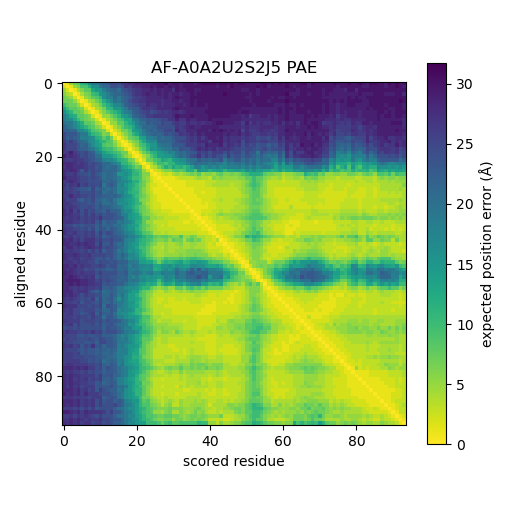LA A C 1
ATOM 636 O O . ALA A 1 80 ? 1.992 4.934 -12.335 1.00 82.31 80 ALA A O 1
ATOM 637 N N . SER A 1 81 ? 2.792 2.890 -12.752 1.00 82.31 81 SER A N 1
ATOM 638 C CA . SER A 1 81 ? 1.580 2.184 -12.314 1.00 82.31 81 SER A CA 1
ATOM 639 C C . SER A 1 81 ? 1.270 2.348 -10.823 1.00 82.31 81 SER A C 1
ATOM 641 O O . SER A 1 81 ? 0.116 2.265 -10.426 1.00 82.31 81 SER A O 1
ATOM 643 N N . ILE A 1 82 ? 2.292 2.536 -9.981 1.00 83.00 82 ILE A N 1
ATOM 644 C CA . ILE A 1 82 ? 2.099 2.782 -8.545 1.00 83.00 82 ILE A CA 1
ATOM 645 C C . ILE A 1 82 ? 1.723 4.248 -8.337 1.00 83.00 82 ILE A C 1
ATOM 647 O O . ILE A 1 82 ? 0.839 4.543 -7.548 1.00 83.00 82 ILE A O 1
ATOM 651 N N . GLU A 1 83 ? 2.352 5.167 -9.067 1.00 85.31 83 GLU A N 1
ATOM 652 C CA . GLU A 1 83 ? 2.022 6.592 -8.996 1.00 85.31 83 GLU A CA 1
ATOM 653 C C . GLU A 1 83 ? 0.616 6.907 -9.499 1.00 85.31 83 GLU A C 1
ATOM 655 O O . GLU A 1 83 ? -0.084 7.697 -8.874 1.00 85.31 83 GLU A O 1
ATOM 660 N N . GLU A 1 84 ? 0.198 6.278 -10.597 1.00 86.50 84 GLU A N 1
ATOM 661 C CA . GLU A 1 84 ? -1.156 6.392 -11.137 1.00 86.50 84 GLU A CA 1
ATOM 662 C C . GLU A 1 84 ? -2.175 5.914 -10.102 1.00 86.50 84 GLU A C 1
ATOM 664 O O . GLU A 1 84 ? -3.070 6.672 -9.740 1.00 86.50 84 GLU A O 1
ATOM 669 N N . PHE A 1 85 ? -1.951 4.733 -9.516 1.00 86.81 85 PHE A N 1
ATOM 670 C CA . PHE A 1 85 ? -2.784 4.213 -8.432 1.00 86.81 85 PHE A CA 1
ATOM 671 C C . PHE A 1 85 ? -2.853 5.170 -7.228 1.00 86.81 85 PHE A C 1
ATOM 673 O O . PHE A 1 85 ? -3.933 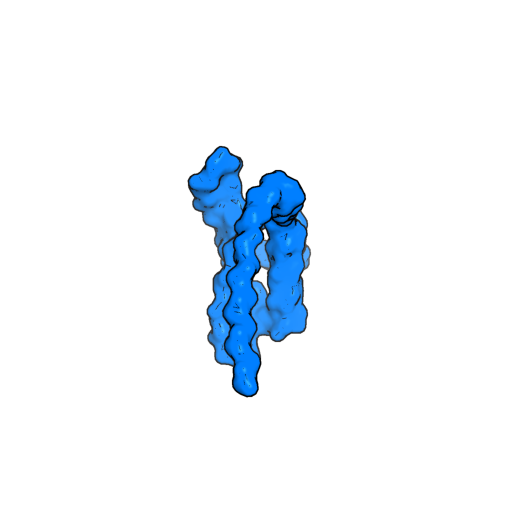5.488 -6.741 1.00 86.81 85 PHE A O 1
ATOM 680 N N . LEU A 1 86 ? -1.708 5.669 -6.751 1.00 87.06 86 LEU A N 1
ATOM 681 C CA . LEU A 1 86 ? -1.672 6.610 -5.627 1.00 87.06 86 LEU A CA 1
ATOM 682 C C . LEU A 1 86 ? -2.411 7.916 -5.959 1.00 87.06 86 LEU A C 1
ATOM 684 O O . LEU A 1 86 ? -3.120 8.448 -5.109 1.00 87.06 86 LEU A O 1
ATOM 688 N N . SER A 1 87 ? -2.290 8.412 -7.192 1.00 87.50 87 SER A N 1
ATOM 689 C CA . SER A 1 87 ? -2.995 9.609 -7.652 1.00 87.50 87 SER A CA 1
ATOM 690 C C . SER A 1 87 ? -4.509 9.397 -7.738 1.00 87.50 87 SER A C 1
ATOM 692 O O . SER A 1 87 ? -5.259 10.304 -7.378 1.00 87.50 87 SER A O 1
ATOM 694 N N . GLU A 1 88 ? -4.967 8.235 -8.209 1.00 87.38 88 GLU A N 1
ATOM 695 C CA . GLU A 1 88 ? -6.391 7.872 -8.254 1.00 87.38 88 GLU A CA 1
ATOM 696 C C . GLU A 1 88 ? -7.002 7.797 -6.849 1.00 87.38 88 GLU A C 1
ATOM 698 O O . GLU A 1 88 ? -8.107 8.292 -6.625 1.00 87.38 88 GLU A O 1
ATOM 703 N N . GLU A 1 89 ? -6.245 7.280 -5.880 1.00 83.50 89 GLU A N 1
ATOM 704 C CA . GLU A 1 89 ? -6.626 7.234 -4.463 1.00 83.50 89 GLU A CA 1
ATOM 705 C C . GLU A 1 89 ? -6.488 8.598 -3.747 1.00 83.50 89 GLU A C 1
ATOM 707 O O . GLU A 1 89 ? -6.765 8.718 -2.551 1.00 83.50 89 GLU A O 1
ATOM 712 N N . GLY A 1 90 ? -6.057 9.652 -4.452 1.00 82.88 90 GLY A N 1
ATOM 713 C CA . GLY A 1 90 ? -5.871 10.994 -3.891 1.00 82.88 90 GLY A CA 1
ATOM 714 C C . GLY A 1 90 ? -4.701 11.105 -2.903 1.00 82.88 90 GLY A C 1
ATOM 715 O O . GLY A 1 90 ? -4.680 12.006 -2.060 1.00 82.88 90 GLY A O 1
ATOM 716 N N . LEU A 1 91 ? -3.729 10.193 -2.981 1.00 86.75 91 LEU A N 1
ATOM 717 C CA . LEU A 1 91 ? -2.546 10.152 -2.128 1.00 86.75 91 LEU A CA 1
ATOM 718 C C . LEU A 1 91 ? -1.424 11.002 -2.731 1.00 86.75 91 LEU A C 1
ATOM 720 O O . LEU A 1 91 ? -1.019 10.833 -3.879 1.00 86.75 91 LEU A O 1
ATOM 724 N N . CYS A 1 92 ? -0.902 11.930 -1.930 1.00 83.19 92 CYS A N 1
ATOM 725 C CA . CYS A 1 92 ? 0.191 12.802 -2.341 1.00 83.19 92 CYS A CA 1
ATOM 726 C C . CYS A 1 92 ? 1.537 12.086 -2.167 1.00 83.19 92 CYS A C 1
ATOM 728 O O . CYS A 1 92 ? 1.812 11.537 -1.097 1.00 83.19 92 CYS A O 1
ATOM 730 N N . VAL A 1 93 ? 2.368 12.126 -3.211 1.00 84.06 93 VAL A N 1
ATOM 731 C CA . VAL A 1 93 ? 3.773 11.706 -3.167 1.00 84.06 93 VAL A CA 1
ATOM 732 C C . VAL A 1 93 ? 4.641 12.953 -2.980 1.00 84.06 93 VAL A C 1
ATOM 734 O O . VAL A 1 93 ? 4.512 13.900 -3.759 1.00 84.06 93 VAL A O 1
ATOM 737 N N . MET A 1 94 ? 5.492 12.952 -1.953 1.00 82.75 94 MET A N 1
ATOM 738 C CA . MET A 1 94 ? 6.406 14.046 -1.593 1.00 82.75 94 MET A CA 1
ATOM 739 C C . MET A 1 94 ? 7.865 13.673 -1.805 1.00 82.75 94 MET A C 1
ATOM 741 O O . MET A 1 94 ? 8.223 12.520 -1.476 1.00 82.75 94 MET A O 1
#

Foldseek 3Di:
DDDDPPPDPPDPDPVPPPPPPPLVVVQVVVVVVCVVVQKDWDAAWEWAFDPDPVRWIWIWTWIAHPVPRDIDIDIGTDDPVVVVVCVVVVHHYD

pLDDT: mean 74.87, std 18.02, range [38.19, 94.81]